Protein AF-A0A8T6SHJ0-F1 (afdb_monomer_lite)

Secondary structure (DSSP, 8-state):
-HHHHHHHHHHHHHHHT----EEEEEEETTEEEEEEESTTHHHHHHHHHHHHHHHHHHHHHHHTT-

pLDDT: mean 80.79, std 8.2, range [51.78, 93.81]

Radius of gyration: 15.97 Å; chains: 1; bounding box: 34×22×42 Å

Sequence (66 aa):
MIFVGIVFVMVAAVLFEAPFSFGGVIFVGPIPIVLGAGPHSFWAILLAVGLTILGFILFLVLRKRG

Foldseek 3Di:
DVVVVVVVVVVVCVVVVPWDKDWDWDDDDPDIDIDIDTDCRVVVVVVVVVVSVVVVVVVVVVVVVD

Structure (mmCIF, N/CA/C/O backbone):
data_AF-A0A8T6SHJ0-F1
#
_entry.id   AF-A0A8T6SHJ0-F1
#
loop_
_atom_site.group_PDB
_atom_site.id
_atom_site.type_symbol
_atom_site.label_atom_id
_atom_site.label_alt_id
_atom_site.label_comp_id
_atom_site.label_asym_id
_atom_site.label_entity_id
_atom_site.label_seq_id
_atom_site.pdbx_PDB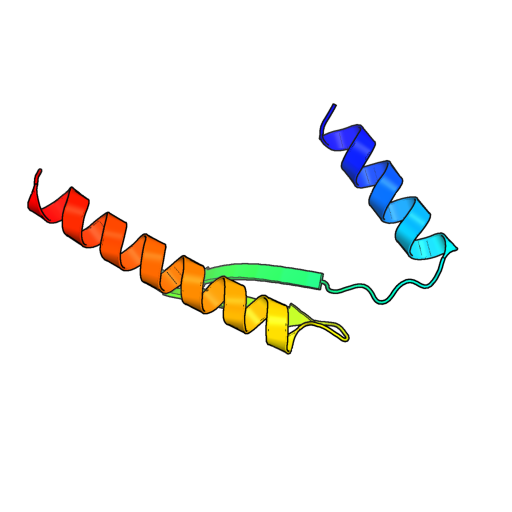_ins_code
_atom_site.Cartn_x
_atom_site.Cartn_y
_atom_site.Cartn_z
_atom_site.occupancy
_atom_site.B_iso_or_equiv
_atom_site.auth_seq_id
_atom_site.auth_comp_id
_atom_site.auth_asym_id
_atom_site.auth_atom_id
_atom_site.pdbx_PDB_model_num
ATOM 1 N N . MET A 1 1 ? -9.470 10.189 -18.248 1.00 67.94 1 MET A N 1
ATOM 2 C CA . MET A 1 1 ? -8.066 10.649 -18.133 1.00 67.94 1 MET A CA 1
ATOM 3 C C . MET A 1 1 ? -7.184 9.666 -17.365 1.00 67.94 1 MET A C 1
ATOM 5 O O . MET A 1 1 ? -6.127 9.327 -17.872 1.00 67.94 1 MET A O 1
ATOM 9 N N . ILE A 1 2 ? -7.629 9.125 -16.221 1.00 85.38 2 ILE A N 1
ATOM 10 C CA . ILE A 1 2 ? -6.843 8.167 -15.411 1.00 85.38 2 ILE A CA 1
ATOM 11 C C . ILE A 1 2 ? -6.489 6.877 -16.178 1.00 85.38 2 ILE A C 1
ATOM 13 O O . ILE A 1 2 ? -5.348 6.437 -16.135 1.00 85.38 2 ILE A O 1
ATOM 17 N N . PHE A 1 3 ? -7.428 6.314 -16.947 1.00 88.75 3 PHE A N 1
ATOM 18 C CA . PHE A 1 3 ? -7.196 5.077 -17.710 1.00 88.75 3 PHE A CA 1
ATOM 19 C C . PHE A 1 3 ? -6.071 5.207 -18.751 1.00 88.75 3 PHE A C 1
ATOM 21 O O . PHE A 1 3 ? -5.180 4.368 -18.811 1.00 88.75 3 PHE A O 1
ATOM 28 N N . VAL A 1 4 ? -6.070 6.299 -19.523 1.00 93.81 4 VAL A N 1
ATOM 29 C CA . VAL A 1 4 ? -5.046 6.562 -20.550 1.00 93.81 4 VAL A CA 1
ATOM 30 C C . VAL A 1 4 ? -3.666 6.736 -19.915 1.00 93.81 4 VAL A C 1
ATOM 32 O O . VAL A 1 4 ? -2.688 6.199 -20.426 1.00 93.81 4 VAL A O 1
ATOM 35 N N . GLY A 1 5 ? -3.592 7.426 -18.773 1.00 88.94 5 GLY A N 1
ATOM 36 C CA . GLY A 1 5 ? -2.346 7.585 -18.024 1.00 88.94 5 GLY A CA 1
ATOM 37 C C . GLY A 1 5 ? -1.780 6.252 -17.530 1.00 88.94 5 GLY A C 1
ATOM 38 O O . GLY A 1 5 ? -0.591 6.004 -17.698 1.00 88.94 5 GLY A O 1
ATOM 39 N N . ILE A 1 6 ? -2.628 5.366 -16.992 1.00 89.00 6 ILE A N 1
ATOM 40 C CA . ILE A 1 6 ? -2.205 4.027 -16.544 1.00 89.00 6 ILE A CA 1
ATOM 41 C C . ILE A 1 6 ? -1.643 3.219 -17.717 1.00 89.00 6 ILE A C 1
ATOM 43 O O . ILE A 1 6 ? -0.577 2.625 -17.588 1.00 89.00 6 ILE A O 1
ATOM 47 N N . VAL A 1 7 ? -2.318 3.230 -18.871 1.00 90.56 7 VAL A N 1
ATOM 48 C CA . VAL A 1 7 ? -1.844 2.518 -20.068 1.00 90.56 7 VAL A CA 1
ATOM 49 C C . VAL A 1 7 ? -0.488 3.060 -20.529 1.00 90.56 7 VAL A C 1
ATOM 51 O O . VAL A 1 7 ? 0.422 2.277 -20.781 1.00 90.56 7 VAL A O 1
ATOM 54 N N . PHE A 1 8 ? -0.311 4.383 -20.573 1.00 90.94 8 PHE A N 1
ATOM 55 C CA . PHE A 1 8 ? 0.967 4.999 -20.943 1.00 90.94 8 PHE A CA 1
ATOM 56 C C . PHE A 1 8 ? 2.105 4.622 -19.991 1.00 90.94 8 PHE A C 1
ATOM 58 O O . PHE A 1 8 ? 3.195 4.278 -20.445 1.00 90.94 8 PHE A O 1
ATOM 65 N N . VAL A 1 9 ? 1.849 4.650 -18.681 1.00 86.81 9 VAL A N 1
ATOM 66 C CA . VAL A 1 9 ? 2.838 4.264 -17.667 1.00 86.81 9 VAL A CA 1
ATOM 67 C C . VAL A 1 9 ? 3.199 2.786 -17.797 1.00 86.81 9 VAL A C 1
ATOM 69 O O . VAL A 1 9 ? 4.379 2.466 -17.738 1.00 86.81 9 VAL A O 1
ATOM 72 N N . MET A 1 10 ? 2.225 1.902 -18.040 1.00 83.44 10 MET A N 1
ATOM 73 C CA . MET A 1 10 ? 2.459 0.464 -18.245 1.00 83.44 10 MET A CA 1
ATOM 74 C C . MET A 1 10 ? 3.273 0.174 -19.512 1.00 83.44 10 MET A C 1
ATOM 76 O O . MET A 1 10 ? 4.117 -0.717 -19.513 1.00 83.44 10 MET A O 1
ATOM 80 N N . VAL A 1 11 ? 3.053 0.930 -20.587 1.00 87.69 11 VAL A N 1
ATOM 81 C CA . VAL A 1 11 ? 3.832 0.790 -21.826 1.00 87.69 11 VAL A CA 1
ATOM 82 C C . VAL A 1 11 ? 5.260 1.295 -21.622 1.00 87.69 11 VAL A C 1
ATOM 84 O O . VAL A 1 11 ? 6.207 0.569 -21.907 1.00 87.69 11 VAL A O 1
ATOM 87 N N . ALA A 1 12 ? 5.432 2.501 -21.074 1.00 85.81 12 ALA A N 1
ATOM 88 C CA . ALA A 1 12 ? 6.754 3.062 -20.793 1.00 85.81 12 ALA A CA 1
ATOM 89 C C . ALA A 1 12 ? 7.557 2.160 -19.848 1.00 85.81 12 ALA A C 1
ATOM 91 O O . ALA A 1 12 ? 8.725 1.883 -20.090 1.00 85.81 12 ALA A O 1
ATOM 92 N N . ALA A 1 13 ? 6.900 1.643 -18.816 1.00 81.75 13 ALA A N 1
ATOM 93 C CA . ALA A 1 13 ? 7.423 0.611 -17.949 1.00 81.75 13 ALA A CA 1
ATOM 94 C C . ALA A 1 13 ? 8.073 -0.536 -18.752 1.00 81.75 13 ALA A C 1
ATOM 96 O O . ALA A 1 13 ? 9.291 -0.720 -18.727 1.00 81.75 13 ALA A O 1
ATOM 97 N N . VAL A 1 14 ? 7.277 -1.267 -19.528 1.00 82.44 14 VAL A N 1
ATOM 98 C CA . VAL A 1 14 ? 7.768 -2.433 -20.272 1.00 82.44 14 VAL A CA 1
ATOM 99 C C . VAL A 1 14 ? 8.910 -2.073 -21.230 1.00 82.44 14 VAL A C 1
ATOM 101 O O . VAL A 1 14 ? 9.861 -2.839 -21.342 1.00 82.44 14 VAL A O 1
ATOM 104 N N . LEU A 1 15 ? 8.852 -0.909 -21.886 1.00 87.06 15 LEU A N 1
ATOM 105 C CA . LEU A 1 15 ? 9.870 -0.488 -22.855 1.00 87.06 15 LEU A CA 1
ATOM 106 C C . LEU A 1 15 ? 11.214 -0.098 -22.227 1.00 87.06 15 LEU A C 1
ATOM 108 O O . LEU A 1 15 ? 12.244 -0.262 -22.874 1.00 87.06 15 LEU A O 1
ATOM 112 N N . PHE A 1 16 ? 11.214 0.456 -21.015 1.00 83.06 16 PHE A N 1
ATOM 113 C CA . PHE A 1 16 ? 12.423 0.989 -20.378 1.00 83.06 16 PHE A CA 1
ATOM 114 C C . PHE A 1 16 ? 13.020 0.052 -19.318 1.00 83.06 16 PHE A C 1
ATOM 116 O O . PHE A 1 16 ? 13.902 0.483 -18.578 1.00 83.06 16 PHE A O 1
ATOM 123 N N . GLU A 1 17 ? 12.535 -1.197 -19.219 1.00 69.38 17 GLU A N 1
ATOM 124 C CA . GLU A 1 17 ? 12.991 -2.204 -18.238 1.00 69.38 17 GLU A CA 1
ATOM 125 C C . GLU A 1 17 ? 13.086 -1.650 -16.805 1.00 69.38 17 GLU A C 1
ATOM 127 O O . GLU A 1 17 ? 13.904 -2.071 -15.984 1.00 69.38 17 GLU A O 1
ATOM 132 N N . ALA A 1 18 ? 12.239 -0.667 -16.486 1.00 70.06 18 ALA A N 1
ATOM 133 C CA . ALA A 1 18 ? 12.286 -0.037 -15.181 1.00 70.06 18 ALA A CA 1
ATOM 134 C C . ALA A 1 18 ? 11.937 -1.079 -14.099 1.00 70.06 18 ALA A C 1
ATOM 136 O O . ALA A 1 18 ? 11.157 -1.999 -14.334 1.00 70.06 18 ALA A O 1
ATOM 137 N N . PRO A 1 19 ? 12.501 -0.984 -12.889 1.00 65.62 19 PRO A N 1
ATOM 138 C CA . PRO A 1 19 ? 12.188 -1.927 -11.824 1.00 65.62 19 PRO A CA 1
ATOM 139 C C . PRO A 1 19 ? 10.702 -1.839 -11.428 1.00 65.62 19 PRO A C 1
ATOM 141 O O . PRO A 1 19 ? 10.305 -0.983 -10.633 1.00 65.62 19 PRO A O 1
ATOM 144 N N . PHE A 1 20 ? 9.870 -2.740 -11.965 1.00 63.28 20 PHE A N 1
ATOM 145 C CA . PHE A 1 20 ? 8.443 -2.798 -11.646 1.00 63.28 20 PHE A CA 1
ATOM 146 C C . PHE A 1 20 ? 8.221 -3.386 -10.267 1.00 63.28 20 PHE A C 1
ATOM 148 O O . PHE A 1 20 ? 8.715 -4.458 -9.923 1.00 63.28 20 PHE A O 1
ATOM 155 N N . SER A 1 21 ? 7.452 -2.649 -9.476 1.00 70.44 21 SER A N 1
ATOM 156 C CA . SER A 1 21 ? 6.945 -3.104 -8.190 1.00 70.44 21 SER A CA 1
ATOM 157 C C . SER A 1 21 ? 5.461 -3.372 -8.389 1.00 70.44 21 SER A C 1
ATOM 159 O O . SER A 1 21 ? 4.693 -2.438 -8.606 1.00 70.44 21 SER A O 1
ATOM 161 N N . PHE A 1 22 ? 5.066 -4.639 -8.387 1.00 68.56 22 PHE A N 1
ATOM 162 C CA . PHE A 1 22 ? 3.669 -5.036 -8.448 1.00 68.56 22 PHE A CA 1
ATOM 163 C C . PHE A 1 22 ? 3.148 -5.228 -7.028 1.00 68.56 22 PHE A C 1
ATOM 165 O O . PHE A 1 22 ? 3.814 -5.832 -6.190 1.00 68.56 22 PHE A O 1
ATOM 172 N N . GLY A 1 23 ? 1.966 -4.701 -6.740 1.00 75.19 23 GLY A N 1
ATOM 173 C CA . GLY A 1 23 ? 1.370 -4.784 -5.416 1.00 75.19 23 GLY A CA 1
ATOM 174 C C . GLY A 1 23 ? -0.116 -5.072 -5.511 1.00 75.19 23 GLY A C 1
ATOM 175 O O . GLY A 1 23 ? -0.801 -4.524 -6.371 1.00 75.19 23 GLY A O 1
ATOM 176 N N . GLY A 1 24 ? -0.6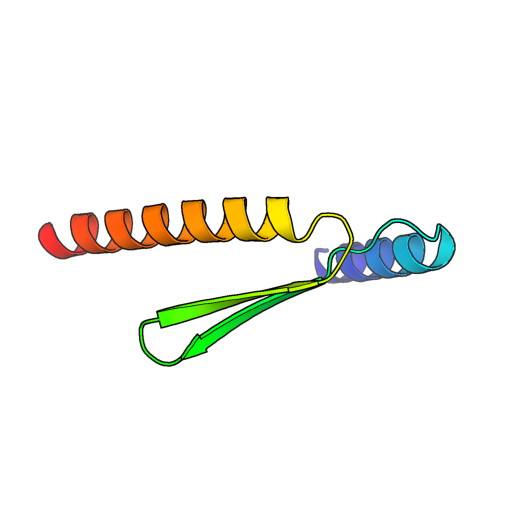12 -5.931 -4.631 1.00 79.50 24 GLY A N 1
ATOM 177 C CA . GLY A 1 24 ? -2.027 -6.239 -4.494 1.00 79.50 24 GLY A CA 1
ATOM 178 C C . GLY A 1 24 ? -2.427 -6.221 -3.028 1.00 79.50 24 GLY A C 1
ATOM 179 O O . GLY A 1 24 ? -1.649 -6.614 -2.166 1.00 79.50 24 GLY A O 1
ATOM 180 N N . VAL A 1 25 ? -3.643 -5.771 -2.734 1.00 76.19 25 VAL A N 1
ATOM 181 C CA . VAL A 1 25 ? -4.225 -5.881 -1.393 1.00 76.19 25 VAL A CA 1
ATOM 182 C C . VAL A 1 25 ? -5.422 -6.810 -1.489 1.00 76.19 25 VAL A C 1
ATOM 184 O O . VAL A 1 25 ? -6.370 -6.531 -2.221 1.00 76.19 25 VAL A O 1
ATOM 187 N N . ILE A 1 26 ? -5.363 -7.926 -0.770 1.00 80.69 26 ILE A N 1
ATOM 188 C CA . ILE A 1 26 ? -6.451 -8.895 -0.677 1.00 80.69 26 ILE A CA 1
ATOM 189 C C . ILE A 1 26 ? -7.095 -8.730 0.694 1.00 80.69 26 ILE A C 1
ATOM 191 O O . ILE A 1 26 ? -6.444 -8.909 1.717 1.00 80.69 26 ILE A O 1
ATOM 195 N N . PHE A 1 27 ? -8.382 -8.403 0.731 1.00 78.50 27 PHE A N 1
ATOM 196 C CA . PHE A 1 27 ? -9.136 -8.355 1.980 1.00 78.50 27 PHE A CA 1
ATOM 197 C C . PHE A 1 27 ? -9.680 -9.750 2.302 1.00 78.50 27 PHE A C 1
ATOM 199 O O . PHE A 1 27 ? -10.568 -10.243 1.606 1.00 78.50 27 PHE A O 1
ATOM 206 N N . VAL A 1 28 ? -9.158 -10.389 3.354 1.00 83.19 28 VAL A N 1
ATOM 207 C CA . VAL A 1 28 ? -9.703 -11.643 3.895 1.00 83.19 28 VAL A CA 1
ATOM 208 C C . VAL A 1 28 ? -10.428 -11.307 5.196 1.00 83.19 28 VAL A C 1
ATOM 210 O O . VAL A 1 28 ? -9.823 -11.152 6.257 1.00 83.19 28 VAL A O 1
ATOM 213 N N . GLY A 1 29 ? -11.747 -11.119 5.108 1.00 79.31 29 GLY A N 1
ATOM 214 C CA . GLY A 1 29 ? -12.532 -10.573 6.217 1.00 79.31 29 GLY A CA 1
ATOM 215 C C . GLY A 1 29 ? -12.067 -9.151 6.588 1.00 79.31 29 GLY A C 1
ATOM 216 O O . GLY A 1 29 ? -11.796 -8.355 5.690 1.00 79.31 29 GLY A O 1
ATOM 217 N N . PRO A 1 30 ? -11.956 -8.796 7.882 1.00 75.38 30 PRO A N 1
ATOM 218 C CA . PRO A 1 30 ? -11.474 -7.478 8.306 1.00 75.38 30 PRO A CA 1
ATOM 219 C C . PRO A 1 30 ? -9.946 -7.316 8.205 1.00 75.38 30 PRO A C 1
ATOM 221 O O . PRO A 1 30 ? -9.435 -6.253 8.552 1.00 75.38 30 PRO A O 1
ATOM 224 N N . ILE A 1 31 ? -9.210 -8.351 7.779 1.00 73.81 31 ILE A N 1
ATOM 225 C CA . ILE A 1 31 ? -7.744 -8.353 7.761 1.00 73.81 31 ILE A CA 1
ATOM 226 C C . ILE A 1 31 ? -7.253 -8.106 6.322 1.00 73.81 31 ILE A C 1
ATOM 228 O O . ILE A 1 31 ? -7.444 -8.964 5.454 1.00 73.81 31 ILE A O 1
ATOM 232 N N . PRO A 1 32 ? -6.621 -6.953 6.035 1.00 75.44 32 PRO A N 1
ATOM 233 C CA . PRO A 1 32 ? -5.999 -6.695 4.740 1.00 75.44 32 PRO A CA 1
ATOM 234 C C . PRO A 1 32 ? -4.654 -7.428 4.626 1.00 75.44 32 PRO A C 1
ATOM 236 O O . PRO A 1 32 ? -3.740 -7.208 5.421 1.00 75.44 32 PRO A O 1
ATOM 239 N N . ILE A 1 33 ? -4.520 -8.284 3.615 1.00 79.00 33 ILE A N 1
ATOM 240 C CA . ILE A 1 33 ? -3.281 -8.975 3.247 1.00 79.00 33 ILE A CA 1
ATOM 241 C C . ILE A 1 33 ? -2.622 -8.193 2.112 1.00 79.00 33 ILE A C 1
ATOM 243 O O . ILE A 1 33 ? -3.158 -8.112 1.007 1.00 79.00 33 ILE A O 1
ATOM 247 N N . VAL A 1 34 ? -1.452 -7.616 2.382 1.00 79.56 34 VAL A N 1
ATOM 248 C CA . VAL A 1 34 ? -0.676 -6.861 1.393 1.00 79.56 34 VAL A CA 1
ATOM 249 C C . VAL A 1 34 ? 0.325 -7.795 0.718 1.00 79.56 34 VAL A C 1
ATOM 251 O O . VAL A 1 34 ? 1.181 -8.382 1.374 1.00 79.56 34 VAL A O 1
ATOM 254 N N . LEU A 1 35 ? 0.228 -7.913 -0.601 1.00 80.12 35 LEU A N 1
ATOM 255 C CA . LEU A 1 35 ? 1.164 -8.629 -1.457 1.00 80.12 35 LEU A CA 1
ATOM 256 C C . LEU A 1 35 ? 2.011 -7.602 -2.204 1.00 80.12 35 LEU A C 1
ATOM 258 O O . LEU A 1 35 ? 1.469 -6.736 -2.884 1.00 80.12 35 LEU A O 1
ATOM 262 N N . GLY A 1 36 ? 3.332 -7.695 -2.088 1.00 80.19 36 GLY A N 1
ATOM 263 C CA . GLY A 1 36 ? 4.275 -6.869 -2.837 1.00 80.19 36 GLY A CA 1
ATOM 264 C C . GLY A 1 36 ? 5.303 -7.749 -3.537 1.00 80.19 36 GLY A C 1
ATOM 265 O O . GLY A 1 36 ? 5.895 -8.621 -2.910 1.00 80.19 36 GLY A O 1
ATOM 266 N N . ALA A 1 37 ? 5.527 -7.512 -4.824 1.00 74.94 37 ALA A N 1
ATOM 267 C CA . ALA A 1 37 ? 6.514 -8.189 -5.654 1.00 74.94 37 ALA A CA 1
ATOM 268 C C . ALA A 1 37 ? 7.355 -7.146 -6.401 1.00 74.94 37 ALA A C 1
ATOM 270 O O . ALA A 1 37 ? 6.825 -6.163 -6.908 1.00 74.94 37 ALA A O 1
ATOM 271 N N . GLY A 1 38 ? 8.670 -7.348 -6.465 1.00 75.44 38 GLY A N 1
ATOM 272 C CA . GLY A 1 38 ? 9.599 -6.461 -7.172 1.00 75.44 38 GLY A CA 1
ATOM 273 C C . GLY A 1 38 ? 10.663 -5.818 -6.273 1.00 75.44 38 GLY A C 1
ATOM 274 O O . GLY A 1 38 ? 10.648 -6.013 -5.053 1.00 75.44 38 GLY A O 1
ATOM 275 N N . PRO A 1 39 ? 11.599 -5.046 -6.854 1.00 76.94 39 PRO A N 1
ATOM 276 C CA . PRO A 1 39 ? 12.819 -4.601 -6.165 1.00 76.94 39 PRO A CA 1
ATOM 277 C C . PRO A 1 39 ? 12.566 -3.659 -4.982 1.00 76.94 39 PRO A C 1
ATOM 279 O O . PRO A 1 39 ? 13.339 -3.633 -4.030 1.00 76.94 39 PRO A O 1
ATOM 282 N N . HIS A 1 40 ? 11.453 -2.923 -5.009 1.00 76.75 40 HIS A N 1
ATOM 283 C CA . HIS A 1 40 ? 11.058 -1.980 -3.957 1.00 76.75 40 HIS A CA 1
ATOM 284 C C . HIS A 1 40 ? 9.904 -2.510 -3.088 1.00 76.75 40 HIS A C 1
ATOM 286 O O . HIS A 1 40 ? 9.273 -1.747 -2.356 1.00 76.75 40 HIS A O 1
ATOM 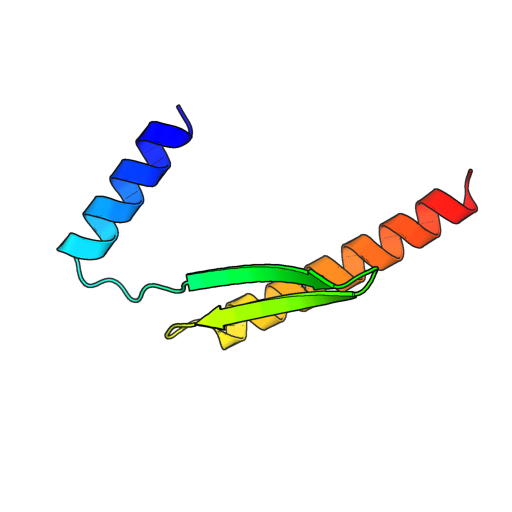292 N N . SER A 1 41 ? 9.620 -3.816 -3.155 1.00 76.12 41 SER A N 1
ATOM 293 C CA . SER A 1 41 ? 8.532 -4.472 -2.412 1.00 76.12 41 SER A CA 1
ATOM 294 C C . SER A 1 41 ? 8.612 -4.233 -0.904 1.00 76.12 41 SER A C 1
ATOM 296 O O . SER A 1 41 ? 7.591 -3.942 -0.291 1.00 76.12 41 SER A O 1
ATOM 298 N N . PHE A 1 42 ? 9.810 -4.258 -0.312 1.00 79.62 42 PHE A N 1
ATOM 299 C CA . PHE A 1 42 ? 10.001 -3.974 1.113 1.00 79.62 42 PHE A CA 1
ATOM 300 C C . PHE A 1 42 ? 9.482 -2.581 1.509 1.00 79.62 42 PHE A C 1
ATOM 302 O O . PHE A 1 42 ? 8.688 -2.451 2.441 1.00 79.62 42 PHE A O 1
ATOM 309 N N . TRP A 1 43 ? 9.870 -1.545 0.760 1.00 81.00 43 TRP A N 1
ATOM 310 C CA . TRP A 1 43 ? 9.427 -0.170 1.004 1.00 81.00 43 TRP A CA 1
ATOM 311 C C . TRP A 1 43 ? 7.926 0.004 0.764 1.00 81.00 43 TRP A C 1
ATOM 313 O O . TRP A 1 43 ? 7.253 0.671 1.549 1.00 81.00 43 TRP A O 1
ATOM 323 N N . ALA A 1 44 ? 7.388 -0.631 -0.281 1.00 81.75 44 ALA A N 1
ATOM 324 C CA . ALA A 1 44 ? 5.961 -0.599 -0.588 1.00 81.75 44 ALA A CA 1
ATOM 325 C C . ALA A 1 44 ? 5.116 -1.264 0.513 1.00 81.75 44 ALA A C 1
ATOM 327 O O . ALA A 1 44 ? 4.101 -0.707 0.931 1.00 81.75 44 ALA A O 1
ATOM 328 N N . ILE A 1 45 ? 5.556 -2.418 1.026 1.00 81.69 45 ILE A N 1
ATOM 329 C CA . ILE A 1 45 ? 4.893 -3.126 2.128 1.00 81.69 45 ILE A CA 1
ATOM 330 C C . ILE A 1 45 ? 4.953 -2.285 3.406 1.00 81.69 45 ILE A C 1
ATOM 332 O O . ILE A 1 45 ? 3.936 -2.141 4.080 1.00 81.69 45 ILE A O 1
ATOM 336 N N . LEU A 1 46 ? 6.098 -1.670 3.717 1.00 86.81 46 LEU A N 1
ATOM 337 C CA . LEU A 1 46 ? 6.242 -0.806 4.891 1.00 86.81 46 LEU A CA 1
ATOM 338 C C . LEU A 1 46 ? 5.266 0.384 4.851 1.00 86.81 46 LEU A C 1
ATOM 340 O O . LEU A 1 46 ? 4.589 0.666 5.843 1.00 86.81 46 LEU A O 1
ATOM 344 N N . LEU A 1 47 ? 5.141 1.037 3.690 1.00 84.50 47 LEU A N 1
ATOM 345 C CA . LEU A 1 47 ? 4.170 2.112 3.463 1.00 84.50 47 LEU A CA 1
ATOM 346 C C . LEU A 1 47 ? 2.726 1.621 3.612 1.00 84.50 47 LEU A C 1
ATOM 348 O O . LEU A 1 47 ? 1.924 2.258 4.294 1.00 84.50 47 LEU A O 1
ATOM 352 N N . ALA A 1 48 ? 2.398 0.477 3.010 1.00 83.50 48 ALA A N 1
ATOM 353 C CA . ALA A 1 48 ? 1.061 -0.102 3.064 1.00 83.50 48 ALA A CA 1
ATOM 354 C C . ALA A 1 48 ? 0.648 -0.492 4.493 1.00 83.50 48 ALA A C 1
ATOM 356 O O . ALA A 1 48 ? -0.489 -0.238 4.894 1.00 83.50 48 ALA A O 1
ATOM 357 N N . VAL A 1 49 ? 1.567 -1.051 5.286 1.00 85.62 49 VAL A N 1
ATOM 358 C CA . VAL A 1 49 ? 1.334 -1.366 6.704 1.00 85.62 49 VAL A CA 1
ATOM 359 C C . VAL A 1 49 ? 1.088 -0.086 7.501 1.00 85.62 49 VAL A C 1
ATOM 361 O O . VAL A 1 49 ? 0.103 -0.009 8.236 1.00 85.62 49 VAL A O 1
ATOM 364 N N . 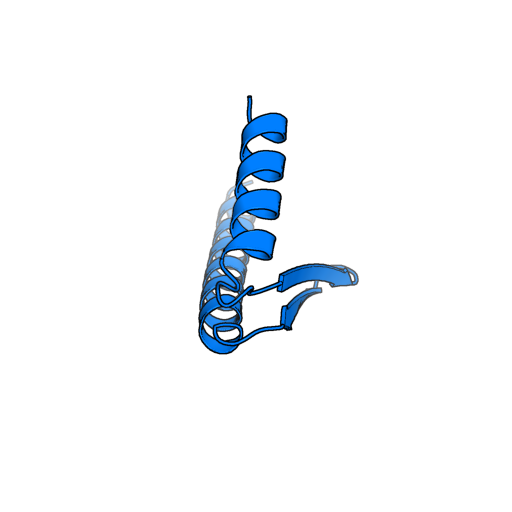GLY A 1 50 ? 1.917 0.946 7.315 1.00 90.81 50 GLY A N 1
ATOM 365 C CA . GLY A 1 50 ? 1.720 2.240 7.975 1.00 90.81 50 GLY A CA 1
ATOM 366 C C . GLY A 1 50 ? 0.361 2.865 7.645 1.00 90.81 50 GLY A C 1
ATOM 367 O O . GLY A 1 50 ? -0.366 3.293 8.543 1.00 90.81 50 GLY A O 1
ATOM 368 N N . LEU A 1 51 ? -0.026 2.841 6.367 1.00 87.19 51 LEU A N 1
ATOM 369 C CA . LEU A 1 51 ? -1.308 3.372 5.905 1.00 87.19 51 LEU A CA 1
ATOM 370 C C . LEU A 1 51 ? -2.499 2.551 6.426 1.00 87.19 51 LEU A C 1
ATOM 372 O O . LEU A 1 51 ? -3.534 3.116 6.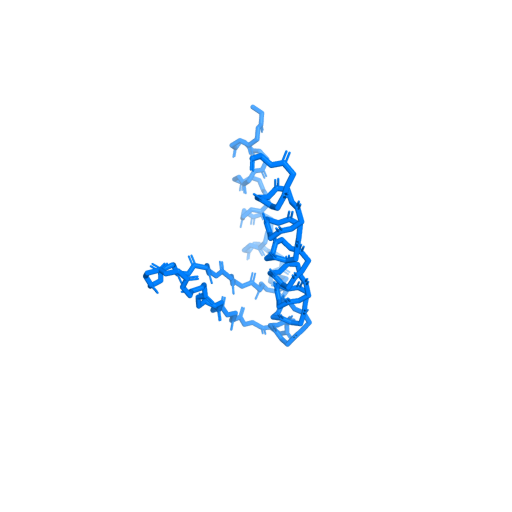772 1.00 87.19 51 LEU A O 1
ATOM 376 N N . THR A 1 52 ? -2.338 1.231 6.545 1.00 85.50 52 THR A N 1
ATOM 377 C CA . THR A 1 52 ? -3.340 0.330 7.132 1.00 85.50 52 THR A CA 1
ATOM 378 C C . THR A 1 52 ? -3.562 0.633 8.608 1.00 85.50 52 THR A C 1
ATOM 380 O O . THR A 1 52 ? -4.706 0.763 9.038 1.00 85.50 52 THR A O 1
ATOM 383 N N . ILE A 1 53 ? -2.488 0.791 9.387 1.00 90.44 53 ILE A N 1
ATOM 384 C CA . ILE A 1 53 ? -2.576 1.148 10.809 1.00 90.44 53 ILE A CA 1
ATOM 385 C C . ILE A 1 53 ? -3.251 2.512 10.962 1.00 90.44 53 ILE A C 1
ATOM 387 O O . ILE A 1 53 ? -4.167 2.658 11.770 1.00 90.44 53 ILE A O 1
ATOM 391 N N . LEU A 1 54 ? -2.847 3.494 10.152 1.00 91.56 54 LEU A N 1
ATOM 392 C CA . LEU A 1 54 ? -3.444 4.826 10.161 1.00 91.56 54 LEU A CA 1
ATOM 393 C C . LEU A 1 54 ? -4.944 4.772 9.843 1.00 91.56 54 LEU A C 1
ATOM 395 O O . LEU A 1 54 ? -5.748 5.343 10.578 1.00 91.56 54 LEU A O 1
ATOM 399 N N . GLY A 1 55 ? -5.325 4.047 8.789 1.00 85.19 55 GLY A N 1
ATOM 400 C CA . GLY A 1 55 ? -6.721 3.846 8.405 1.00 85.19 55 GLY A CA 1
ATOM 401 C C . GLY A 1 55 ? -7.526 3.129 9.488 1.00 85.19 55 GLY A C 1
ATOM 402 O O . GLY A 1 55 ? -8.644 3.538 9.792 1.00 85.19 55 GLY A O 1
ATOM 403 N N . PHE A 1 56 ? -6.946 2.113 10.128 1.00 87.50 56 PHE A N 1
ATOM 404 C CA . PHE A 1 56 ? -7.583 1.372 11.214 1.00 87.50 56 PHE A CA 1
ATOM 405 C C . PHE A 1 56 ? -7.806 2.241 12.458 1.00 87.50 56 PHE A C 1
ATOM 407 O O . PHE A 1 56 ? -8.899 2.236 13.026 1.00 87.50 56 PHE A O 1
ATOM 414 N N . ILE A 1 57 ? -6.808 3.037 12.857 1.00 91.50 57 ILE A N 1
ATOM 415 C CA . ILE A 1 57 ? -6.932 3.991 13.968 1.00 91.50 57 ILE A CA 1
ATOM 416 C C . ILE A 1 57 ? -7.990 5.043 13.641 1.00 91.50 57 ILE A C 1
ATOM 418 O O . ILE A 1 57 ? -8.865 5.301 14.467 1.00 91.50 57 ILE A O 1
ATOM 422 N N . LEU A 1 58 ? -7.945 5.627 12.439 1.00 89.06 58 LEU A N 1
ATOM 423 C CA . LEU A 1 58 ? -8.915 6.630 12.004 1.00 89.06 58 LEU A CA 1
ATOM 424 C C . LEU A 1 58 ? -10.338 6.062 12.014 1.00 89.06 58 LEU A C 1
ATOM 426 O O . LEU A 1 58 ? -11.253 6.707 12.524 1.00 89.06 58 LEU A O 1
ATOM 430 N N . PHE A 1 59 ? -10.510 4.831 11.530 1.00 85.00 59 PHE A N 1
ATOM 431 C CA . PHE A 1 59 ? -11.777 4.109 11.571 1.00 85.00 59 PHE A CA 1
ATOM 432 C C . PHE A 1 59 ? -12.280 3.914 13.008 1.00 85.00 59 PHE A C 1
ATOM 434 O O . PHE A 1 59 ? -13.445 4.185 13.294 1.00 85.00 59 PHE A O 1
ATOM 441 N N . LEU A 1 60 ? -11.411 3.505 13.937 1.00 88.94 60 LEU A N 1
ATOM 442 C CA . LEU A 1 60 ? -11.751 3.337 15.355 1.00 88.94 60 LEU A CA 1
ATOM 443 C C . LEU A 1 60 ? -12.127 4.657 16.036 1.00 88.94 60 LEU A C 1
ATOM 445 O O . LEU A 1 60 ? -13.089 4.701 16.803 1.00 88.94 60 LEU A O 1
ATOM 449 N N . VAL A 1 61 ? -11.379 5.728 15.762 1.00 88.94 61 VAL A N 1
ATOM 450 C CA . VAL A 1 61 ? -11.644 7.065 16.310 1.00 88.94 61 VAL A CA 1
ATOM 451 C C . VAL A 1 61 ? -12.965 7.609 15.780 1.00 88.94 61 VAL A C 1
ATOM 453 O O . VAL A 1 61 ? -13.761 8.123 16.563 1.00 88.94 61 VAL A O 1
ATOM 456 N N . LEU A 1 62 ? -13.218 7.475 14.477 1.00 85.00 62 LEU A N 1
ATOM 457 C CA . LEU A 1 62 ? -14.462 7.929 13.863 1.00 85.00 62 LEU A CA 1
ATOM 458 C C . LEU A 1 62 ? -15.656 7.108 14.366 1.00 85.00 62 LEU A C 1
ATOM 460 O O . LEU A 1 62 ? -16.681 7.681 14.719 1.00 85.00 62 LEU A O 1
ATOM 464 N N . ARG A 1 63 ? -15.495 5.786 14.508 1.00 80.19 63 ARG A N 1
ATOM 465 C 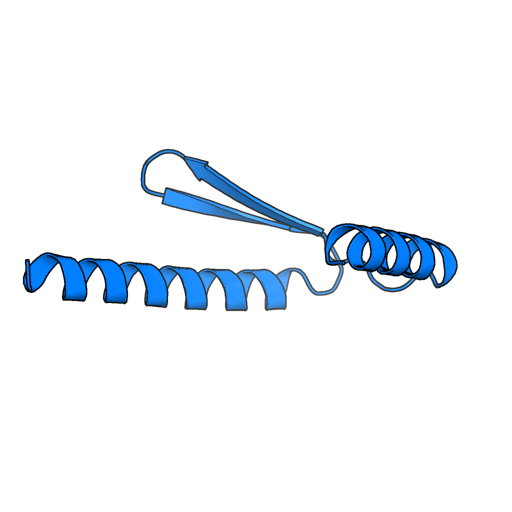CA . ARG A 1 63 ? -16.525 4.897 15.061 1.00 80.19 63 ARG A CA 1
ATOM 466 C C . ARG A 1 63 ? -16.842 5.173 16.531 1.00 80.19 63 ARG A C 1
ATOM 468 O O . ARG A 1 63 ? -17.973 4.967 16.937 1.00 80.19 63 ARG A O 1
ATOM 475 N N . LYS A 1 64 ? -15.876 5.628 17.333 1.00 70.50 64 LYS A N 1
ATOM 476 C CA . LYS A 1 64 ? -16.118 6.031 18.732 1.00 70.50 64 LYS A CA 1
ATOM 477 C C . LYS A 1 64 ? -16.860 7.364 18.872 1.00 70.50 64 LYS A C 1
ATOM 479 O O . LYS A 1 64 ? -17.290 7.683 19.976 1.00 70.50 64 LYS A O 1
ATOM 484 N N . ARG A 1 65 ? -16.948 8.160 17.802 1.00 61.53 65 ARG A N 1
ATOM 485 C CA . ARG A 1 65 ? -17.662 9.448 17.778 1.00 61.53 65 ARG A CA 1
ATOM 486 C C . ARG A 1 65 ? -19.060 9.356 17.151 1.00 61.53 65 ARG A C 1
ATOM 488 O O . ARG A 1 65 ? -19.743 10.376 17.127 1.00 61.53 65 ARG A O 1
ATOM 495 N N . GLY A 1 66 ? -19.441 8.188 16.628 1.00 51.78 66 GLY A N 1
ATOM 496 C CA . GLY A 1 66 ? -20.774 7.888 16.099 1.00 51.78 66 GLY A CA 1
ATOM 497 C C . GLY A 1 66 ? -21.605 7.067 17.069 1.00 51.78 66 GLY A C 1
ATOM 498 O O . GLY A 1 66 ? -20.998 6.339 17.887 1.00 51.78 66 GLY A O 1
#